Protein AF-A0A2I7SLV9-F1 (afdb_monomer_lite)

Radius of gyration: 18.04 Å; chains: 1; bounding box: 39×50×45 Å

Secondary structure (DSSP, 8-state):
-HHHHHHHHHHHHH-----EEEEEE-TTS-EEEEEE-TT-BHHHHHHHHHHHH---GGGEEEEETTEEPPTTSBTGGGT--TT-EEEEEE-TTS-------TT--EEESSSBSSEEEEE--SS-EEEEEEETT--EEEEEEE-TTPEEE-TTSPSEEEEEEETTS-EEEEEE-

Foldseek 3Di:
DVVVVVVVVVVVVPPDQPFAWEWEQEPVRDIDIFTDGQFAFLLQVLLRVCQPPVDHSVQKWKDAPNDTGDRGGGNVVVPNHHHHYIYIDTDPPDDPPPPPCLPDKDWPDAQDEFKIAIASFPAWWKKFKAAPVRDTDDIDIDGHGDIDTDNVPDFAKIWIATPVGDIDIGTYD

InterPro domains:
  IPR000626 Ubiquitin-like domain [PF00240] (22-89)
  IPR000626 Ubiquitin-like domain [PS50053] (20-88)
  IPR000626 Ubiquitin-like domain [SM00213] (20-91)
  IPR019956 Ubiquitin domain [PR00348] (30-50)
  IPR019956 Ubiquitin domain [PR00348] (51-71)
  IPR019956 Ubiquitin domain [PR00348] (72-93)
  IPR026444 Secretion system, C-terminal sorting domain [PF18962] (106-169)
  IPR026444 Secretion system, C-terminal sorting domain [TIGR04183] (107-172)
  IPR029071 Ubiquitin-like domain superfamily [SSF54236] (9-92)
  IPR050158 Ubiquitin and ubiquitin-like [PTHR10666] (20-92)

Organism: NCBI:txid2069432

pLDDT: mean 86.26, std 15.61, range [43.22, 97.94]

Sequence (173 aa):
MKQIYTLILFTLLSFNVQAMQIFIKTPEGKTIALEVEPNDTIENIKAKIQDKEGIAPNNQVLKFNDVILEDGRTLIDYNIQKESTLQLTYSTLGISEIELSSDKLNLYPNPSRNFIQISGLKKIEKYTIFSLLGTEISKGEISDKKSIDIQNLNNGVYLLKFNNGNNLKFIKE

Structure (mmCIF, N/CA/C/O backbone):
data_AF-A0A2I7SLV9-F1
#
_entry.id   AF-A0A2I7SLV9-F1
#
loop_
_atom_site.group_PDB
_atom_site.id
_atom_site.type_symbol
_atom_site.label_atom_id
_atom_site.label_alt_id
_atom_site.label_comp_id
_atom_site.label_asym_id
_atom_site.label_entity_id
_atom_site.label_seq_id
_atom_site.pdbx_PDB_ins_code
_atom_site.Cartn_x
_atom_site.Cartn_y
_atom_site.Cartn_z
_atom_site.occupancy
_atom_site.B_iso_or_equiv
_atom_site.auth_seq_id
_atom_site.auth_comp_id
_atom_site.auth_asym_id
_atom_site.auth_atom_id
_atom_site.pdbx_PDB_model_num
ATOM 1 N N . MET A 1 1 ? -13.678 29.660 -27.519 1.00 56.81 1 MET A N 1
ATOM 2 C CA . MET A 1 1 ? -12.397 29.368 -26.830 1.00 56.81 1 MET A CA 1
ATOM 3 C C . MET A 1 1 ? -12.558 29.122 -25.329 1.00 56.81 1 MET A C 1
ATOM 5 O O . MET A 1 1 ? -12.155 28.054 -24.903 1.00 56.81 1 MET A O 1
ATOM 9 N N . LYS A 1 2 ? -13.194 29.999 -24.528 1.00 55.00 2 LYS A N 1
ATOM 10 C CA . LYS A 1 2 ? -13.372 29.762 -23.072 1.00 55.00 2 LYS A CA 1
ATOM 11 C C . LYS A 1 2 ? -14.102 28.454 -22.716 1.00 55.00 2 LYS A C 1
ATOM 13 O O . LYS A 1 2 ? -13.627 27.741 -21.850 1.00 55.00 2 LYS A O 1
ATOM 18 N N . GLN A 1 3 ? -15.171 28.086 -23.432 1.00 52.38 3 GLN A N 1
ATOM 19 C CA . GLN A 1 3 ? -15.923 26.850 -23.147 1.00 52.38 3 GLN A CA 1
ATOM 20 C C . GLN A 1 3 ? -15.124 25.556 -23.365 1.00 52.38 3 GLN A C 1
ATOM 22 O O . GLN A 1 3 ? -15.372 24.589 -22.660 1.00 52.38 3 GLN A O 1
ATOM 27 N N . ILE A 1 4 ? -14.147 25.536 -24.281 1.00 57.09 4 ILE A N 1
ATOM 28 C CA . ILE A 1 4 ? -13.296 24.355 -24.508 1.00 57.09 4 ILE A CA 1
ATOM 29 C C . ILE A 1 4 ? -12.313 24.190 -23.346 1.00 57.09 4 ILE A C 1
ATOM 31 O O . ILE A 1 4 ? -12.175 23.089 -22.833 1.00 57.09 4 ILE A O 1
ATOM 35 N N . TYR A 1 5 ? -11.702 25.277 -22.860 1.00 62.00 5 TYR A N 1
ATOM 36 C CA . TYR A 1 5 ? -10.876 25.220 -21.650 1.00 62.00 5 TYR A CA 1
ATOM 37 C C . TYR A 1 5 ? -11.700 24.891 -20.410 1.00 62.00 5 TYR A C 1
ATOM 39 O O . TYR A 1 5 ? -11.230 24.134 -19.577 1.00 62.00 5 TYR A O 1
ATOM 47 N N . THR A 1 6 ? -12.929 25.402 -20.292 1.00 57.50 6 THR A N 1
ATOM 48 C CA . THR A 1 6 ? -13.826 25.039 -19.189 1.00 57.50 6 THR A CA 1
ATOM 49 C C . THR A 1 6 ? -14.233 23.570 -19.261 1.00 57.50 6 THR A C 1
ATOM 51 O O . THR A 1 6 ? -14.222 22.919 -18.230 1.00 57.50 6 THR A O 1
ATOM 54 N N . LEU A 1 7 ? -14.526 23.021 -20.444 1.00 54.91 7 LEU A N 1
ATOM 55 C CA . LEU A 1 7 ? -14.885 21.611 -20.612 1.00 54.91 7 LEU A CA 1
ATOM 56 C C . LEU A 1 7 ? -13.681 20.686 -20.382 1.00 54.91 7 LEU A C 1
ATOM 58 O O . LEU A 1 7 ? -13.828 19.703 -19.670 1.00 54.91 7 LEU A O 1
ATOM 62 N N . ILE A 1 8 ? -12.492 21.042 -20.888 1.00 58.91 8 ILE A N 1
ATOM 63 C CA . ILE A 1 8 ? -11.232 20.324 -20.628 1.00 58.91 8 ILE A CA 1
ATOM 64 C C . ILE A 1 8 ? -10.879 20.387 -19.136 1.00 58.91 8 ILE A C 1
ATOM 66 O O . ILE A 1 8 ? -10.565 19.362 -18.542 1.00 58.91 8 ILE A O 1
ATOM 70 N N . LEU A 1 9 ? -11.001 21.553 -18.495 1.00 52.22 9 LEU A N 1
ATOM 71 C CA . LEU A 1 9 ? -10.785 21.726 -17.056 1.00 52.22 9 LEU A CA 1
ATOM 72 C C . LEU A 1 9 ? -11.813 20.940 -16.230 1.00 52.22 9 LEU A C 1
ATOM 74 O O . LEU A 1 9 ? -11.447 20.340 -15.228 1.00 52.22 9 LEU A O 1
ATOM 78 N N . PHE A 1 10 ? -13.076 20.883 -16.665 1.00 56.31 10 PHE A N 1
ATOM 79 C CA . PHE A 1 10 ? -14.126 20.107 -16.004 1.00 56.31 10 PHE A CA 1
ATOM 80 C C . PHE A 1 10 ? -13.898 18.602 -16.175 1.00 56.31 10 PHE A C 1
ATOM 82 O O . PHE A 1 10 ? -14.052 17.865 -15.210 1.00 56.31 10 PHE A O 1
ATOM 89 N N . THR A 1 11 ? -13.434 18.131 -17.338 1.00 52.91 11 THR A N 1
ATOM 90 C CA . THR A 1 11 ? -13.015 16.729 -17.520 1.00 52.91 11 THR A CA 1
ATOM 91 C C . THR A 1 11 ? -11.742 16.386 -16.738 1.00 52.91 11 THR A C 1
ATOM 93 O O . THR A 1 11 ? -11.664 15.293 -16.188 1.00 52.91 11 THR A O 1
ATOM 96 N N . LEU A 1 12 ? -10.790 17.319 -16.600 1.00 54.97 12 LEU A N 1
ATOM 97 C CA . LEU A 1 12 ? -9.584 17.165 -15.770 1.00 54.97 12 LEU A CA 1
ATOM 98 C C . LEU A 1 12 ? -9.906 17.159 -14.262 1.00 54.97 12 LEU A C 1
ATOM 100 O O . LEU A 1 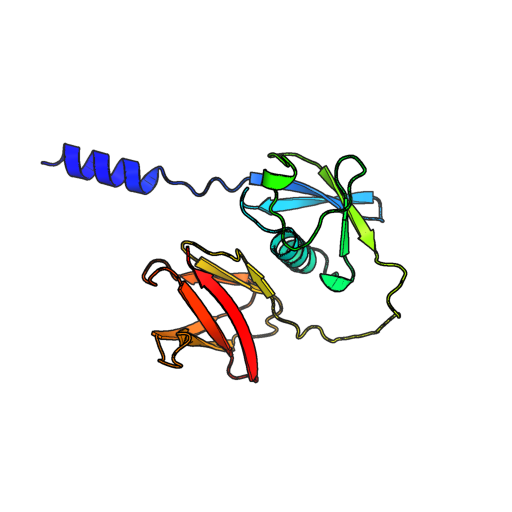12 ? -9.219 16.490 -13.502 1.00 54.97 12 LEU A O 1
ATOM 104 N N . LEU A 1 13 ? -10.969 17.853 -13.835 1.00 51.75 13 LEU A N 1
ATOM 105 C CA . LEU A 1 13 ? -11.505 17.821 -12.464 1.00 51.75 13 LEU A CA 1
ATOM 106 C C . LEU A 1 13 ? -12.439 16.625 -12.195 1.00 51.75 13 LEU A C 1
ATOM 108 O O . LEU A 1 13 ? -12.719 16.328 -11.036 1.00 51.75 13 LEU A O 1
ATOM 112 N N . SER A 1 14 ? -12.943 15.953 -13.238 1.00 46.94 14 SER A N 1
ATOM 113 C CA . SER A 1 14 ? -13.947 14.880 -13.113 1.00 46.94 14 SER A CA 1
ATOM 114 C C . SER A 1 14 ? -13.366 13.468 -13.084 1.00 46.94 14 SER A C 1
ATOM 116 O O . SER A 1 14 ? -14.075 12.549 -12.685 1.00 46.94 14 SER A O 1
ATOM 118 N N . PHE A 1 15 ? -12.088 13.266 -13.418 1.00 47.75 15 PHE A N 1
ATOM 119 C CA . PHE A 1 15 ? -11.399 12.008 -13.108 1.00 47.75 15 PHE A CA 1
ATOM 120 C C . PHE A 1 15 ? -10.955 12.010 -11.641 1.00 47.75 15 PHE A C 1
ATOM 122 O O . PHE A 1 15 ? -9.772 11.977 -11.313 1.00 47.75 15 PHE A O 1
ATOM 129 N N . ASN A 1 16 ? -11.941 12.068 -10.742 1.00 50.34 16 ASN A N 1
ATOM 130 C CA . ASN A 1 16 ? -11.724 11.673 -9.363 1.00 50.34 16 ASN A CA 1
ATOM 131 C C . ASN A 1 16 ? -11.387 10.184 -9.391 1.00 50.34 16 ASN A C 1
ATOM 133 O O . ASN A 1 16 ? -12.197 9.358 -9.807 1.00 50.34 16 ASN A O 1
ATOM 137 N N . VAL A 1 17 ? -10.169 9.849 -8.975 1.00 57.69 17 VAL A N 1
ATOM 138 C CA . VAL A 1 17 ? -9.837 8.507 -8.503 1.00 57.69 17 VAL A CA 1
ATOM 139 C C . VAL A 1 17 ? -10.903 8.181 -7.464 1.00 57.69 17 VAL A C 1
ATOM 141 O O . VAL A 1 17 ? -10.968 8.850 -6.433 1.00 57.69 17 VAL A O 1
ATOM 144 N N . GLN A 1 18 ? -11.832 7.278 -7.782 1.00 66.69 18 GLN A N 1
ATOM 145 C CA . GLN A 1 18 ? -12.984 7.030 -6.923 1.00 66.69 18 GLN A CA 1
ATOM 146 C C . GLN A 1 18 ? -12.505 6.195 -5.732 1.00 66.69 18 GLN A C 1
ATOM 148 O O . GLN A 1 18 ? -12.665 4.976 -5.705 1.00 66.69 18 GLN A O 1
ATOM 153 N N . ALA A 1 19 ? -11.851 6.859 -4.778 1.00 79.06 19 ALA A N 1
ATOM 154 C CA . ALA A 1 19 ? -11.544 6.290 -3.483 1.00 79.06 19 ALA A CA 1
ATOM 155 C C . ALA A 1 19 ? -12.858 5.756 -2.909 1.00 79.06 19 ALA A C 1
ATOM 157 O O . ALA A 1 19 ? -13.863 6.472 -2.828 1.00 79.06 19 ALA A O 1
ATOM 158 N N . MET A 1 20 ? -12.871 4.463 -2.613 1.00 91.94 20 MET A N 1
ATOM 159 C CA . MET A 1 20 ? -13.992 3.805 -1.974 1.00 91.94 20 MET A CA 1
ATOM 160 C C . MET A 1 20 ? -13.568 3.341 -0.594 1.00 91.94 20 MET A C 1
ATOM 162 O O . MET A 1 20 ? -12.406 3.025 -0.347 1.00 91.94 20 MET A O 1
ATOM 166 N N . GLN A 1 21 ? -14.540 3.261 0.301 1.00 95.06 21 GLN A N 1
ATOM 167 C CA . GLN A 1 21 ? -14.305 2.775 1.643 1.00 95.06 21 GLN A CA 1
ATOM 168 C C . GLN A 1 21 ? -14.726 1.313 1.739 1.00 95.06 21 GLN A C 1
ATOM 170 O O . GLN A 1 21 ? -15.831 0.965 1.323 1.00 95.06 21 GLN A O 1
ATOM 175 N N . ILE A 1 22 ? -13.867 0.474 2.308 1.00 97.31 22 ILE A N 1
ATOM 176 C CA . ILE A 1 22 ? -14.200 -0.890 2.733 1.00 97.31 22 ILE A CA 1
ATOM 177 C C . ILE A 1 22 ? -13.992 -1.022 4.241 1.00 97.31 22 ILE A C 1
ATOM 179 O O . ILE A 1 22 ? -13.321 -0.197 4.868 1.00 97.31 22 ILE A O 1
ATOM 183 N N . PHE A 1 23 ? -14.551 -2.075 4.825 1.00 97.94 23 PHE A N 1
ATOM 184 C CA . PHE A 1 23 ? -14.423 -2.371 6.243 1.00 97.94 23 PHE A CA 1
ATOM 185 C C . PHE A 1 23 ? -13.591 -3.628 6.466 1.00 97.94 23 PHE A C 1
ATOM 187 O O . PHE A 1 23 ? -13.743 -4.621 5.759 1.00 97.94 23 PHE A O 1
ATOM 194 N N . ILE A 1 24 ? -12.732 -3.606 7.480 1.00 97.62 24 ILE A N 1
ATOM 195 C CA . ILE A 1 24 ? -11.980 -4.777 7.932 1.00 97.62 24 ILE A CA 1
ATOM 196 C C . ILE A 1 24 ? -12.429 -5.103 9.351 1.00 97.62 24 ILE A C 1
ATOM 198 O O . ILE A 1 24 ? -12.326 -4.264 10.247 1.00 97.62 24 ILE A O 1
ATOM 202 N N . LYS A 1 25 ? -12.921 -6.322 9.560 1.00 97.00 25 LYS A N 1
ATOM 203 C CA . LYS A 1 25 ? -13.238 -6.859 10.880 1.00 97.00 25 LYS A CA 1
ATOM 204 C C . LYS A 1 25 ? -12.020 -7.597 11.428 1.00 97.00 25 LYS A C 1
ATOM 206 O O . LYS A 1 25 ? -11.598 -8.593 10.842 1.00 97.00 25 LYS A O 1
ATOM 211 N N . THR A 1 26 ? -11.465 -7.106 12.530 1.00 92.38 26 THR A N 1
ATOM 212 C CA . THR A 1 26 ? -10.292 -7.693 13.186 1.00 92.38 26 THR A CA 1
ATOM 213 C C . THR A 1 26 ? -10.675 -8.921 14.026 1.00 92.38 26 THR A C 1
ATOM 215 O O . THR A 1 26 ? -11.853 -9.082 14.377 1.00 92.38 26 THR A O 1
ATOM 218 N N . PRO A 1 27 ? -9.705 -9.784 14.387 1.00 88.44 27 PRO A N 1
ATOM 219 C CA . PRO A 1 27 ? -9.935 -10.935 15.267 1.00 88.44 27 PRO A CA 1
ATOM 220 C C . PRO A 1 27 ? -10.550 -10.576 16.627 1.00 88.44 27 PRO A C 1
ATOM 222 O O . PRO A 1 27 ? -11.305 -11.361 17.192 1.00 88.44 27 PRO A O 1
ATOM 225 N N . GLU A 1 28 ? -10.287 -9.369 17.130 1.00 89.94 28 GLU A N 1
ATOM 226 C CA . GLU A 1 28 ? -10.819 -8.842 18.394 1.00 89.94 28 GLU A CA 1
ATOM 227 C C . GLU A 1 28 ? -12.267 -8.335 18.264 1.00 89.94 28 GLU A C 1
ATOM 229 O O . GLU A 1 28 ? -12.864 -7.880 19.238 1.00 89.94 28 GLU A O 1
ATOM 234 N N . GLY A 1 29 ? -12.846 -8.382 17.059 1.00 90.00 29 GLY A N 1
ATOM 235 C CA . GLY A 1 29 ? -14.206 -7.929 16.772 1.00 90.00 29 GLY A CA 1
ATOM 236 C C . GLY A 1 29 ? -14.332 -6.435 16.458 1.00 90.00 29 GLY A C 1
ATOM 237 O O . GLY A 1 29 ? -15.442 -5.969 16.194 1.00 90.00 29 GLY A O 1
ATOM 238 N N . LYS A 1 30 ? -13.224 -5.683 16.431 1.00 94.44 30 LYS A N 1
ATOM 239 C CA . LYS A 1 30 ? -13.195 -4.276 16.006 1.00 94.44 30 LYS A CA 1
ATOM 240 C C . LYS A 1 30 ? -13.402 -4.188 14.493 1.00 94.44 30 LYS A C 1
ATOM 242 O O . LYS A 1 30 ? -12.913 -5.024 13.742 1.00 94.44 30 LYS A O 1
ATOM 247 N N . THR A 1 31 ? -14.118 -3.163 14.033 1.00 95.69 31 THR A N 1
ATOM 248 C CA . THR A 1 31 ? -14.264 -2.867 12.598 1.00 95.69 31 THR A CA 1
ATOM 249 C C . THR A 1 31 ? -13.539 -1.569 12.275 1.00 95.69 31 THR A C 1
ATOM 251 O O . THR A 1 31 ? -13.788 -0.551 12.920 1.00 95.69 31 THR A O 1
ATOM 254 N N . ILE A 1 32 ? -12.641 -1.598 11.292 1.00 95.31 32 ILE A N 1
ATOM 255 C CA . ILE A 1 32 ? -11.912 -0.420 10.810 1.00 95.31 32 ILE A CA 1
ATOM 256 C C . ILE A 1 32 ? -12.333 -0.072 9.389 1.00 95.31 32 ILE A C 1
ATOM 258 O O . ILE A 1 32 ? -12.574 -0.956 8.574 1.00 95.31 32 ILE A O 1
ATOM 262 N N . ALA A 1 33 ? -12.391 1.223 9.095 1.00 95.62 33 ALA A N 1
ATOM 263 C CA . ALA A 1 33 ? -12.624 1.730 7.751 1.00 95.62 33 ALA A CA 1
ATOM 264 C C . ALA A 1 33 ? -11.292 1.961 7.021 1.00 95.62 33 ALA A C 1
ATOM 266 O O . ALA A 1 33 ? -10.360 2.557 7.585 1.00 95.62 33 ALA A O 1
ATOM 267 N N . LEU A 1 34 ? -11.211 1.519 5.768 1.00 94.75 34 LEU A N 1
ATOM 268 C CA . LEU A 1 34 ? -10.037 1.628 4.908 1.00 94.75 34 LEU A CA 1
ATOM 269 C C . LEU A 1 34 ? -10.408 2.323 3.595 1.00 94.75 34 LEU A C 1
ATOM 271 O O . LEU A 1 34 ? -11.337 1.888 2.921 1.00 94.75 34 LEU A O 1
ATOM 275 N N . GLU A 1 35 ? -9.664 3.371 3.237 1.00 92.62 35 GLU A N 1
ATOM 276 C CA . GLU A 1 35 ? -9.781 4.036 1.934 1.00 92.62 35 GLU A CA 1
ATOM 277 C C . GLU A 1 35 ? -8.915 3.304 0.904 1.00 92.62 35 GLU A C 1
ATOM 279 O O . GLU A 1 35 ? -7.695 3.150 1.076 1.00 92.62 35 GLU A O 1
ATOM 284 N N . VAL A 1 36 ? -9.560 2.828 -0.154 1.0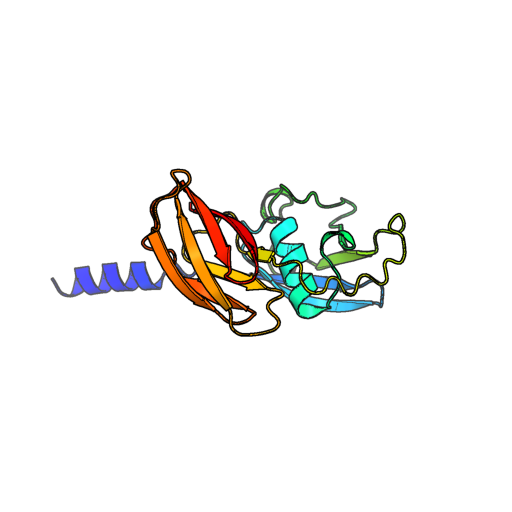0 92.81 36 VAL A N 1
ATOM 285 C CA . VAL A 1 36 ? -8.978 1.917 -1.140 1.00 92.81 36 VAL A CA 1
ATOM 286 C C . VAL A 1 36 ? -9.409 2.296 -2.548 1.00 92.81 36 VAL A C 1
ATOM 288 O O . VAL A 1 36 ? -10.432 2.949 -2.761 1.00 92.81 36 VAL A O 1
ATOM 291 N N . GLU A 1 37 ? -8.636 1.847 -3.523 1.00 91.44 37 GLU A N 1
ATOM 292 C CA . GLU A 1 37 ? -9.008 1.895 -4.930 1.00 91.44 37 GLU A CA 1
ATOM 293 C C . GLU A 1 37 ? -9.490 0.510 -5.388 1.00 91.44 37 GLU A C 1
ATOM 295 O O . GLU A 1 37 ? -8.956 -0.500 -4.935 1.00 91.44 37 GLU A O 1
ATOM 300 N N . PRO A 1 38 ? -10.456 0.405 -6.320 1.00 91.00 38 PRO A N 1
ATOM 301 C CA . PRO A 1 38 ? -10.905 -0.896 -6.835 1.00 91.00 38 PRO A CA 1
ATOM 302 C C . PRO A 1 38 ? -9.787 -1.766 -7.434 1.00 91.00 38 PRO A C 1
ATOM 304 O O . PRO A 1 38 ? -9.891 -2.991 -7.439 1.00 91.00 38 PRO A O 1
ATOM 307 N N . ASN A 1 39 ? -8.720 -1.131 -7.924 1.00 90.88 39 ASN A N 1
ATOM 308 C CA . ASN A 1 39 ? -7.559 -1.802 -8.509 1.00 90.88 39 ASN A CA 1
ATOM 309 C C . ASN A 1 39 ? -6.441 -2.066 -7.489 1.00 90.88 39 ASN A C 1
ATOM 311 O O . ASN A 1 39 ? -5.391 -2.574 -7.876 1.00 90.88 39 ASN A O 1
ATOM 315 N N . ASP A 1 40 ? -6.628 -1.721 -6.210 1.00 92.94 40 ASP A N 1
ATOM 316 C CA . ASP A 1 40 ? -5.651 -2.070 -5.183 1.00 92.94 40 ASP A CA 1
ATOM 317 C C . ASP A 1 40 ? -5.512 -3.592 -5.104 1.00 92.94 40 ASP A C 1
ATOM 319 O O . ASP A 1 40 ? -6.506 -4.321 -5.014 1.00 92.94 40 ASP A O 1
ATOM 323 N N . THR A 1 41 ? -4.265 -4.062 -5.119 1.00 95.38 41 THR A N 1
ATOM 324 C CA . THR A 1 41 ? -3.939 -5.464 -4.868 1.00 95.38 41 THR A CA 1
ATOM 325 C C . THR A 1 41 ? -4.150 -5.803 -3.398 1.00 95.38 41 THR A C 1
ATOM 327 O O . THR A 1 41 ? -4.065 -4.937 -2.526 1.00 95.38 41 THR A O 1
ATOM 330 N N . ILE A 1 42 ? -4.380 -7.075 -3.086 1.00 96.12 42 ILE A N 1
ATOM 331 C CA . ILE A 1 42 ? -4.504 -7.540 -1.701 1.00 96.12 42 ILE A CA 1
ATOM 332 C C . ILE A 1 42 ? -3.226 -7.251 -0.903 1.00 96.12 42 ILE A C 1
ATOM 334 O O . ILE A 1 42 ? -3.318 -6.893 0.272 1.00 96.12 42 ILE A O 1
ATOM 338 N N . GLU A 1 43 ? -2.052 -7.296 -1.539 1.00 94.06 43 GLU A N 1
ATOM 339 C CA . GLU A 1 43 ? -0.797 -6.830 -0.938 1.00 94.06 43 GLU A CA 1
ATOM 340 C C . GLU A 1 43 ? -0.878 -5.350 -0.508 1.00 94.06 43 GLU A C 1
ATOM 342 O O . GLU A 1 43 ? -0.563 -5.022 0.641 1.00 94.06 43 GLU A O 1
ATOM 347 N N . ASN A 1 44 ? -1.390 -4.462 -1.372 1.00 94.38 44 ASN A N 1
ATOM 348 C CA . ASN A 1 44 ? -1.584 -3.043 -1.043 1.00 94.38 44 ASN A CA 1
ATOM 349 C C . ASN A 1 44 ? -2.582 -2.865 0.112 1.00 94.38 44 ASN A C 1
ATOM 351 O O . ASN A 1 44 ? -2.380 -2.019 0.987 1.00 94.38 44 ASN A O 1
ATOM 355 N N . ILE A 1 45 ? -3.651 -3.668 0.151 1.00 95.56 45 ILE A N 1
ATOM 356 C CA . ILE A 1 45 ? -4.633 -3.646 1.245 1.00 95.56 45 ILE A CA 1
ATOM 357 C C . ILE A 1 45 ? -3.976 -4.025 2.570 1.00 95.56 45 ILE A C 1
ATOM 359 O O . ILE A 1 45 ? -4.167 -3.325 3.567 1.00 95.56 45 ILE A O 1
ATOM 363 N N . LYS A 1 46 ? -3.159 -5.082 2.589 1.00 94.12 46 LYS A N 1
ATOM 364 C CA . LYS A 1 46 ? -2.432 -5.497 3.793 1.00 94.12 46 LYS A CA 1
ATOM 365 C C . LYS A 1 46 ? -1.460 -4.421 4.277 1.00 94.12 46 LYS A C 1
ATOM 367 O O . LYS A 1 46 ? -1.389 -4.163 5.481 1.00 94.12 46 LYS A O 1
ATOM 372 N N . ALA A 1 47 ? -0.767 -3.738 3.365 1.00 92.56 47 ALA A N 1
ATOM 373 C CA . ALA A 1 47 ? 0.078 -2.594 3.710 1.00 92.56 47 ALA A CA 1
ATOM 374 C C . ALA A 1 47 ? -0.735 -1.462 4.369 1.00 92.56 47 ALA A C 1
ATOM 376 O O . ALA A 1 47 ? -0.379 -0.980 5.443 1.00 92.56 47 ALA A O 1
ATOM 377 N N . LYS A 1 48 ? -1.895 -1.097 3.809 1.00 93.75 48 LYS A N 1
ATOM 378 C CA . LYS A 1 48 ? -2.782 -0.080 4.407 1.00 93.75 48 LYS A CA 1
ATOM 379 C C . LYS A 1 48 ? -3.342 -0.503 5.777 1.00 93.75 48 LYS A C 1
ATOM 381 O O . LYS A 1 48 ? -3.592 0.351 6.627 1.00 93.75 48 LYS A O 1
ATOM 386 N N . ILE A 1 49 ? -3.556 -1.800 6.015 1.00 93.12 49 ILE A N 1
ATOM 387 C CA . ILE A 1 49 ? -3.970 -2.324 7.329 1.00 93.12 49 ILE A CA 1
ATOM 388 C C . ILE A 1 49 ? -2.825 -2.229 8.337 1.00 93.12 49 ILE A C 1
ATOM 390 O O . ILE A 1 49 ? -3.063 -1.812 9.472 1.00 93.12 49 ILE A O 1
ATOM 394 N N . GLN A 1 50 ? -1.590 -2.546 7.935 1.00 90.12 50 GLN A N 1
ATOM 395 C CA . GLN A 1 50 ? -0.413 -2.361 8.789 1.00 90.12 50 GLN A CA 1
ATOM 396 C C . GLN A 1 50 ? -0.313 -0.909 9.261 1.00 90.12 50 GLN A C 1
ATOM 398 O O . GLN A 1 50 ? -0.075 -0.653 10.437 1.00 90.12 50 GLN A O 1
ATOM 403 N N . ASP A 1 51 ? -0.576 0.047 8.376 1.00 88.25 51 ASP A N 1
ATOM 404 C CA . ASP A 1 51 ? -0.519 1.469 8.703 1.00 88.25 51 ASP A CA 1
ATOM 405 C C . ASP A 1 51 ? -1.524 1.898 9.777 1.00 88.25 51 ASP A C 1
ATOM 407 O O . ASP A 1 51 ? -1.291 2.906 10.456 1.00 88.25 51 ASP A O 1
ATOM 411 N N . LYS A 1 52 ? -2.644 1.178 9.906 1.00 88.88 52 LYS A N 1
ATOM 412 C CA . LYS A 1 52 ? -3.717 1.478 10.863 1.00 88.88 52 LYS A CA 1
ATOM 413 C C . LYS A 1 52 ? -3.616 0.669 12.151 1.00 88.88 52 LYS A C 1
ATOM 415 O O . LYS A 1 52 ? -3.800 1.240 13.220 1.00 88.88 52 LYS A O 1
ATOM 420 N N . GLU A 1 53 ? -3.320 -0.623 12.054 1.00 89.38 53 GLU A N 1
ATOM 421 C CA . GLU A 1 53 ? -3.346 -1.549 13.195 1.00 89.38 53 GLU A CA 1
ATOM 422 C C . GLU A 1 53 ? -1.952 -2.032 13.625 1.00 89.38 53 GLU A C 1
ATOM 424 O O . GLU A 1 53 ? -1.822 -2.680 14.656 1.00 89.38 53 GLU A O 1
ATOM 429 N N . GLY A 1 54 ? -0.897 -1.735 12.862 1.00 85.50 54 GLY A N 1
ATOM 430 C CA . GLY A 1 54 ? 0.483 -2.126 13.177 1.00 85.50 54 GLY A CA 1
ATOM 431 C C . GLY A 1 54 ? 0.818 -3.595 12.898 1.00 85.50 54 GLY A C 1
ATOM 432 O O . GLY A 1 54 ? 1.920 -4.040 13.207 1.00 85.50 54 GLY A O 1
ATOM 433 N N . ILE A 1 55 ? -0.103 -4.360 12.309 1.00 85.62 55 ILE A N 1
ATOM 434 C CA . ILE A 1 55 ? 0.079 -5.790 12.029 1.00 85.62 55 ILE A CA 1
ATOM 435 C C . ILE A 1 55 ? 0.868 -5.948 10.726 1.00 85.62 55 ILE A C 1
ATOM 437 O O . ILE A 1 55 ? 0.430 -5.468 9.683 1.00 85.62 55 ILE A O 1
ATOM 441 N N . ALA A 1 56 ? 2.010 -6.640 10.751 1.00 85.88 56 ALA A N 1
ATOM 442 C CA . ALA A 1 56 ? 2.824 -6.859 9.552 1.00 85.88 56 ALA A CA 1
ATOM 443 C C . ALA A 1 56 ? 2.025 -7.578 8.435 1.00 85.88 56 ALA A C 1
ATOM 445 O O . ALA A 1 56 ? 1.322 -8.539 8.748 1.00 85.88 56 ALA A O 1
ATOM 446 N N . PRO A 1 57 ? 2.149 -7.194 7.146 1.00 88.69 57 PRO A N 1
ATOM 447 C CA . PRO A 1 57 ? 1.384 -7.770 6.034 1.00 88.69 57 PRO A CA 1
ATOM 448 C C . PRO A 1 57 ? 1.476 -9.295 5.947 1.00 88.69 57 PRO A C 1
ATOM 450 O O . PRO A 1 57 ? 0.477 -9.968 5.717 1.00 88.69 57 PRO A O 1
ATOM 453 N N . ASN A 1 58 ? 2.658 -9.849 6.221 1.00 87.00 58 ASN A N 1
ATOM 454 C CA . ASN A 1 58 ? 2.911 -11.292 6.210 1.00 87.00 58 ASN A CA 1
ATOM 455 C C . ASN A 1 58 ? 2.102 -12.045 7.287 1.00 87.00 58 ASN A C 1
ATOM 457 O O . ASN A 1 58 ? 1.809 -13.228 7.135 1.00 87.00 58 ASN A O 1
ATOM 461 N N . ASN A 1 59 ? 1.734 -11.353 8.368 1.00 88.25 59 ASN A N 1
ATOM 462 C CA . ASN A 1 59 ? 0.955 -11.905 9.474 1.00 88.25 59 ASN A CA 1
ATOM 463 C C . ASN A 1 59 ? -0.555 -11.747 9.245 1.00 88.25 59 ASN A C 1
ATOM 465 O O . ASN A 1 59 ? -1.345 -12.238 10.052 1.00 88.25 59 ASN A O 1
ATOM 469 N N . GLN A 1 60 ? -0.960 -11.071 8.165 1.00 92.25 60 GLN A N 1
ATOM 470 C CA . GLN A 1 60 ? -2.354 -10.828 7.825 1.00 92.25 60 GLN A CA 1
ATOM 471 C C . GLN A 1 60 ? -2.868 -11.864 6.824 1.00 92.25 60 GLN A C 1
ATOM 473 O O . GLN A 1 60 ? -2.328 -12.026 5.727 1.00 92.25 60 GLN A O 1
ATOM 478 N N . VAL A 1 61 ? -3.991 -12.493 7.162 1.00 94.38 61 VAL A N 1
ATOM 479 C CA . VAL A 1 61 ? -4.793 -13.297 6.236 1.00 94.38 61 VAL A CA 1
ATOM 480 C C . VAL A 1 61 ? -6.156 -12.633 6.092 1.00 94.38 61 VAL A C 1
ATOM 482 O O . VAL A 1 61 ? -6.902 -12.513 7.067 1.00 94.38 61 VAL A O 1
ATOM 485 N N . LEU A 1 62 ? -6.464 -12.184 4.875 1.00 96.62 62 LEU A N 1
ATOM 486 C CA . LEU A 1 62 ? -7.735 -11.546 4.545 1.00 96.62 62 LEU A CA 1
ATOM 487 C C . LEU A 1 62 ? -8.687 -12.551 3.909 1.00 96.62 62 LEU A C 1
ATOM 489 O O . LEU A 1 62 ? -8.278 -13.386 3.102 1.00 96.62 62 LEU A O 1
ATOM 493 N N . LYS A 1 63 ? -9.964 -12.448 4.272 1.00 96.62 63 LYS A N 1
ATOM 494 C CA . LYS A 1 63 ? -11.023 -13.345 3.822 1.00 96.62 63 LYS A CA 1
ATOM 495 C C . LYS A 1 63 ? -12.285 -12.563 3.454 1.00 96.62 63 LYS A C 1
ATOM 497 O O . LYS A 1 63 ? -12.680 -11.644 4.174 1.00 96.62 63 LYS A O 1
ATOM 502 N N . PHE A 1 64 ? -12.939 -12.949 2.363 1.00 97.38 64 PHE A N 1
ATOM 503 C CA . PHE A 1 64 ? -14.218 -12.393 1.911 1.00 97.38 64 PHE A CA 1
ATOM 504 C C . PHE A 1 64 ? -15.112 -13.519 1.382 1.00 97.38 64 PHE A C 1
ATOM 506 O O . PHE A 1 64 ? -14.646 -14.334 0.594 1.00 97.38 64 PHE A O 1
ATOM 513 N N . ASN A 1 65 ? -16.374 -13.591 1.824 1.00 94.69 65 ASN A N 1
ATOM 514 C CA . ASN A 1 65 ? -17.337 -14.632 1.415 1.00 94.69 65 ASN A CA 1
ATOM 515 C C . ASN A 1 65 ? -16.769 -16.061 1.445 1.00 94.69 65 ASN A C 1
ATOM 517 O O . ASN A 1 65 ? -16.865 -16.814 0.484 1.00 94.69 65 ASN A O 1
ATOM 521 N N . ASP A 1 66 ? -16.124 -16.413 2.550 1.00 91.50 66 ASP A N 1
ATOM 522 C CA . ASP A 1 66 ? -15.471 -17.707 2.732 1.00 91.50 66 ASP A CA 1
ATOM 523 C C . ASP A 1 66 ? -14.210 -18.004 1.899 1.00 91.50 66 ASP A C 1
ATOM 525 O O . ASP A 1 66 ? -13.573 -19.036 2.104 1.00 91.50 66 ASP A O 1
ATOM 529 N N . VAL A 1 67 ? -13.751 -17.048 1.087 1.00 95.06 67 VAL A N 1
ATOM 530 C CA . VAL A 1 67 ? -12.554 -17.156 0.240 1.00 95.06 67 VAL A CA 1
ATOM 531 C C . VAL A 1 67 ? -11.371 -16.399 0.850 1.00 95.06 67 VAL A C 1
ATOM 533 O O . VAL A 1 67 ? -11.508 -15.239 1.239 1.00 95.06 67 VAL A O 1
ATOM 536 N N . ILE A 1 68 ? -10.204 -17.050 0.926 1.00 95.62 68 ILE A N 1
ATOM 537 C CA . ILE A 1 68 ? -8.933 -16.410 1.309 1.00 95.62 68 ILE A CA 1
ATOM 538 C C . ILE A 1 68 ? -8.412 -15.598 0.125 1.00 95.62 68 ILE A C 1
ATOM 540 O O . ILE A 1 68 ? -8.362 -16.095 -0.998 1.00 95.62 68 ILE A O 1
ATOM 544 N N . LEU A 1 69 ? -8.017 -14.356 0.388 1.00 96.88 69 LEU A N 1
ATOM 545 C CA . LEU A 1 69 ? -7.573 -13.425 -0.638 1.00 96.88 69 LEU A CA 1
ATOM 546 C C . LEU A 1 69 ? -6.066 -13.564 -0.900 1.00 96.88 69 LEU A C 1
ATOM 548 O O . LEU A 1 69 ? -5.251 -13.527 0.022 1.00 96.88 69 LEU A O 1
ATOM 552 N N . GLU A 1 70 ? -5.713 -13.705 -2.173 1.00 94.62 70 GLU A N 1
ATOM 553 C CA . GLU A 1 70 ? -4.341 -13.825 -2.680 1.00 94.62 70 GLU A CA 1
ATOM 554 C C . GLU A 1 70 ? -3.703 -12.454 -2.964 1.00 94.62 70 GLU A C 1
ATOM 556 O O . GLU A 1 70 ? -4.316 -11.620 -3.629 1.00 94.62 70 GLU A O 1
ATOM 561 N N . ASP A 1 71 ? -2.446 -12.259 -2.545 1.00 91.00 71 ASP A N 1
ATOM 562 C CA . ASP A 1 71 ? -1.703 -10.984 -2.622 1.00 91.00 71 ASP A CA 1
ATOM 563 C C . ASP A 1 71 ? -1.622 -10.374 -4.032 1.00 91.00 71 ASP A C 1
ATOM 565 O O . ASP A 1 71 ? -1.702 -9.156 -4.178 1.00 91.00 71 ASP A O 1
ATOM 569 N N . GLY A 1 72 ? -1.518 -11.214 -5.068 1.00 90.75 72 GLY A N 1
ATOM 570 C CA . GLY A 1 72 ? -1.384 -10.789 -6.467 1.00 90.75 72 GLY A CA 1
ATOM 571 C C . GLY A 1 72 ? -2.693 -10.432 -7.178 1.00 90.75 72 GLY A C 1
ATOM 572 O O . GLY A 1 72 ? -2.654 -10.093 -8.359 1.00 90.75 72 GLY A O 1
ATOM 573 N N . ARG A 1 73 ? -3.842 -10.532 -6.501 1.00 95.38 73 ARG A N 1
ATOM 574 C CA . ARG A 1 73 ? -5.152 -10.158 -7.055 1.00 95.38 73 ARG A CA 1
ATOM 575 C C . ARG A 1 73 ? -5.612 -8.814 -6.523 1.00 95.38 73 ARG A C 1
ATOM 577 O O . ARG A 1 73 ? -5.139 -8.353 -5.490 1.00 95.38 73 ARG A O 1
ATOM 584 N N . THR A 1 74 ? -6.550 -8.200 -7.221 1.00 95.12 74 THR A N 1
ATOM 585 C CA . THR A 1 74 ? -7.141 -6.904 -6.878 1.00 95.12 74 THR A CA 1
ATOM 586 C C . THR A 1 74 ? -8.478 -7.048 -6.154 1.00 95.12 74 THR A C 1
ATOM 588 O O . THR A 1 74 ? -9.083 -8.122 -6.134 1.00 95.12 74 THR A O 1
ATOM 591 N N . LEU A 1 75 ? -8.983 -5.955 -5.573 1.00 95.50 75 LEU A N 1
ATOM 592 C CA . LEU A 1 75 ? -10.338 -5.925 -5.010 1.00 95.50 75 LEU A CA 1
ATOM 593 C C . LEU A 1 75 ? -11.412 -6.248 -6.063 1.00 95.50 75 LEU A C 1
ATOM 595 O O . LEU A 1 75 ? -12.361 -6.979 -5.764 1.00 95.50 75 LEU A O 1
ATOM 599 N N . ILE A 1 76 ? -11.254 -5.746 -7.293 1.00 94.38 76 ILE A N 1
ATOM 600 C CA . ILE A 1 76 ? -12.199 -6.001 -8.387 1.00 94.38 76 ILE A CA 1
ATOM 601 C C . ILE A 1 76 ? -12.214 -7.474 -8.824 1.00 94.38 76 ILE A C 1
ATOM 603 O O . ILE A 1 76 ? -13.289 -7.986 -9.129 1.00 94.38 76 ILE A O 1
ATOM 607 N N . ASP A 1 77 ? -11.086 -8.191 -8.747 1.00 95.94 77 ASP A N 1
ATOM 608 C CA . ASP A 1 77 ? -11.026 -9.630 -9.064 1.00 95.94 77 ASP A CA 1
ATO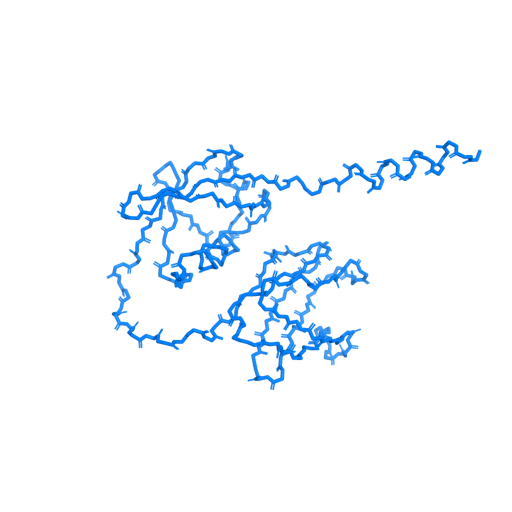M 609 C C . ASP A 1 77 ? -11.905 -10.481 -8.132 1.00 95.94 77 ASP A C 1
ATOM 611 O O . ASP A 1 77 ? -12.413 -11.528 -8.533 1.00 95.94 77 ASP A O 1
ATOM 615 N N . TYR A 1 78 ? -12.110 -10.025 -6.893 1.00 96.75 78 TYR A N 1
ATOM 616 C CA . TYR A 1 78 ? -13.020 -10.642 -5.921 1.00 96.75 78 TYR A CA 1
ATOM 617 C C . TYR A 1 78 ? -14.400 -9.981 -5.878 1.00 96.75 78 TYR A C 1
ATOM 619 O O . TYR A 1 78 ? -15.228 -10.331 -5.033 1.00 96.75 78 TYR A O 1
ATOM 627 N N . ASN A 1 79 ? -14.651 -9.018 -6.768 1.00 95.69 79 ASN A N 1
ATOM 628 C CA . ASN A 1 79 ? -15.872 -8.225 -6.810 1.00 95.69 79 ASN A CA 1
ATOM 629 C C . ASN A 1 79 ? -16.181 -7.552 -5.454 1.00 95.69 79 ASN A C 1
ATOM 631 O O . ASN A 1 79 ? -17.341 -7.439 -5.048 1.00 95.69 79 ASN A O 1
ATOM 635 N N . ILE A 1 80 ? -15.131 -7.125 -4.742 1.00 96.44 80 ILE A N 1
ATOM 636 C CA . ILE A 1 80 ? -15.230 -6.366 -3.494 1.00 96.44 80 ILE A CA 1
ATOM 637 C C . ILE A 1 80 ? -15.596 -4.928 -3.852 1.00 96.44 80 ILE A C 1
ATOM 639 O O . ILE A 1 80 ? -14.883 -4.250 -4.590 1.00 96.44 80 ILE A O 1
ATOM 643 N N . GLN A 1 81 ? -16.720 -4.463 -3.319 1.00 95.00 81 GLN A N 1
ATOM 644 C CA . GLN A 1 81 ? -17.267 -3.136 -3.593 1.00 95.00 81 GLN A CA 1
ATOM 645 C C . GLN A 1 81 ? -17.170 -2.232 -2.366 1.00 95.00 81 GLN A C 1
ATOM 647 O O . GLN A 1 81 ? -16.850 -2.680 -1.260 1.00 95.00 81 GLN A O 1
ATOM 652 N N . LYS A 1 82 ? -17.513 -0.957 -2.555 1.00 94.94 82 LYS A N 1
ATOM 653 C CA . LYS A 1 82 ? -17.715 -0.005 -1.463 1.00 94.94 82 LYS A CA 1
ATOM 654 C C . LYS A 1 82 ? -18.585 -0.629 -0.360 1.00 94.94 82 LYS A C 1
ATOM 656 O O . LYS A 1 82 ? -19.550 -1.324 -0.653 1.00 94.94 82 LYS A O 1
ATOM 661 N N . GLU A 1 83 ? -18.221 -0.371 0.892 1.00 95.94 83 GLU A N 1
ATOM 662 C CA . GLU A 1 83 ? -18.882 -0.852 2.114 1.00 95.94 83 GLU A CA 1
ATOM 663 C C . GLU A 1 83 ? -18.824 -2.377 2.336 1.00 95.94 83 GLU A C 1
ATOM 665 O O . GLU A 1 83 ? -19.378 -2.882 3.313 1.00 95.94 83 GLU A O 1
ATOM 670 N N . SER A 1 84 ? -18.090 -3.126 1.506 1.00 97.50 84 SER A N 1
ATOM 671 C CA . SER A 1 84 ? -17.825 -4.546 1.771 1.00 97.50 84 SER A CA 1
ATOM 672 C C . SER A 1 84 ? -17.027 -4.724 3.061 1.00 97.50 84 SER A C 1
ATOM 674 O O . SER A 1 84 ? -16.161 -3.911 3.384 1.00 97.50 84 SER A O 1
ATOM 676 N N . THR A 1 85 ? -17.289 -5.817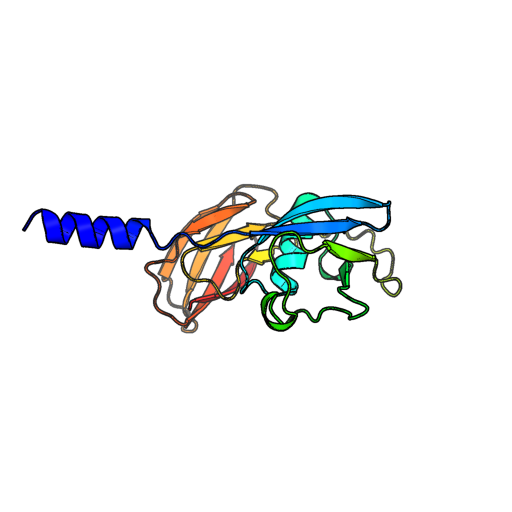 3.782 1.00 97.56 85 THR A N 1
ATOM 677 C CA . THR A 1 85 ? -16.557 -6.170 5.006 1.00 97.56 85 THR A CA 1
ATOM 678 C C . THR A 1 85 ? -15.683 -7.399 4.780 1.00 97.56 85 THR A C 1
ATOM 680 O O . THR A 1 85 ? -16.194 -8.485 4.514 1.00 97.56 85 THR A O 1
ATOM 683 N N . LEU A 1 86 ? -14.371 -7.237 4.926 1.00 97.62 86 LEU A N 1
ATOM 684 C CA . LEU A 1 86 ? -13.393 -8.323 4.918 1.00 97.62 86 LEU A CA 1
ATOM 685 C C . LEU A 1 86 ? -13.118 -8.770 6.354 1.00 97.62 86 LEU A C 1
ATOM 687 O O . LEU A 1 86 ? -13.142 -7.971 7.291 1.00 97.62 86 LEU A O 1
ATOM 691 N N . GLN A 1 87 ? -12.825 -10.051 6.528 1.00 97.19 87 GLN A N 1
ATOM 692 C CA . GLN A 1 87 ? -12.387 -10.614 7.800 1.00 97.19 87 GLN A CA 1
ATOM 693 C C . GLN A 1 87 ? -10.861 -10.706 7.805 1.00 97.19 87 GLN A C 1
ATOM 695 O O . GLN A 1 87 ? -10.273 -11.265 6.879 1.00 97.19 87 GLN A O 1
ATOM 700 N N . LEU A 1 88 ? -10.229 -10.168 8.846 1.00 95.00 88 LEU A N 1
ATOM 701 C CA . LEU A 1 88 ? -8.801 -10.317 9.108 1.00 95.00 88 LEU A CA 1
ATOM 702 C C . LEU A 1 88 ? -8.589 -11.440 10.124 1.00 95.00 88 LEU A C 1
ATOM 704 O O . LEU A 1 88 ? -9.266 -11.494 11.148 1.00 95.00 88 LEU A O 1
ATOM 708 N N . THR A 1 89 ? -7.619 -12.308 9.856 1.00 91.25 89 THR A N 1
ATOM 709 C CA . THR A 1 89 ? -7.132 -13.332 10.788 1.00 91.25 89 THR A CA 1
ATOM 710 C C . THR A 1 89 ? -5.608 -13.301 10.851 1.00 91.25 89 THR A C 1
ATOM 712 O O . THR A 1 89 ? -4.951 -12.870 9.899 1.00 91.25 89 THR A O 1
ATOM 715 N N . TYR A 1 90 ? -5.047 -13.730 11.982 1.00 87.88 90 TYR A N 1
ATOM 716 C CA . TYR A 1 90 ? -3.602 -13.873 12.141 1.00 87.88 90 TYR A CA 1
ATOM 717 C C . TYR A 1 90 ? -3.129 -15.176 11.496 1.00 87.88 90 TYR A C 1
ATOM 719 O O . TYR A 1 90 ? -3.750 -16.222 11.687 1.00 87.88 90 TYR A O 1
ATOM 727 N N . SER A 1 91 ? -2.013 -15.135 10.767 1.00 78.81 91 SER A N 1
ATOM 728 C CA . SER A 1 91 ? -1.343 -16.360 10.322 1.00 78.81 91 SER A CA 1
ATOM 729 C C . SER A 1 91 ? -0.800 -17.117 11.543 1.00 78.81 91 SER A C 1
ATOM 731 O O . SER A 1 91 ? 0.112 -16.644 12.215 1.00 78.81 91 SER A O 1
ATOM 733 N N . THR A 1 92 ? -1.371 -18.281 11.864 1.00 62.59 92 THR A N 1
ATOM 734 C CA . THR A 1 92 ? -1.018 -19.078 13.059 1.00 62.59 92 THR A CA 1
ATOM 735 C C . THR A 1 92 ? 0.236 -19.942 12.887 1.00 62.59 92 THR A C 1
ATOM 737 O O . THR A 1 92 ? 0.664 -20.587 13.840 1.00 62.59 92 THR A O 1
ATOM 740 N N . LEU A 1 93 ? 0.835 -19.962 11.690 1.00 60.12 93 LEU A N 1
ATOM 741 C CA . LEU A 1 93 ? 2.043 -20.738 11.373 1.00 60.12 93 LEU A CA 1
ATOM 742 C C . LEU A 1 93 ? 3.339 -19.905 11.395 1.00 60.12 93 LEU A C 1
ATOM 744 O O . LEU A 1 93 ? 4.398 -20.412 11.036 1.00 60.12 93 LEU A O 1
ATOM 748 N N . GLY A 1 94 ? 3.278 -18.648 11.835 1.00 49.69 94 GLY A N 1
ATOM 749 C CA . GLY A 1 94 ? 4.451 -17.805 12.049 1.00 49.69 94 GLY A CA 1
ATOM 750 C C . GLY A 1 94 ? 4.835 -17.794 13.519 1.00 49.69 94 GLY A C 1
ATOM 751 O O . GLY A 1 94 ? 4.018 -17.453 14.370 1.00 49.69 94 GLY A O 1
ATOM 752 N N . ILE A 1 95 ? 6.081 -18.173 13.800 1.00 48.38 95 ILE A N 1
ATOM 753 C CA . ILE A 1 95 ? 6.799 -17.929 15.054 1.00 48.38 95 ILE A CA 1
ATOM 754 C C . ILE A 1 95 ? 6.387 -16.554 15.594 1.00 48.38 95 ILE A C 1
ATOM 756 O O . ILE A 1 95 ? 6.255 -15.602 14.824 1.00 48.38 95 ILE A O 1
ATOM 760 N N . SER A 1 96 ? 6.206 -16.433 16.912 1.00 46.97 96 SER A N 1
ATOM 761 C CA . SER A 1 96 ? 6.251 -15.138 17.586 1.00 46.97 96 SER A CA 1
ATOM 762 C C . SER A 1 96 ? 7.660 -14.574 17.421 1.00 46.97 96 SER A C 1
ATOM 764 O O . SER A 1 96 ? 8.467 -14.562 18.351 1.00 46.97 96 SER A O 1
ATOM 766 N N . GLU A 1 97 ? 8.004 -14.163 16.210 1.00 46.62 97 GLU A N 1
ATOM 767 C CA . GLU A 1 97 ? 9.030 -13.182 16.029 1.00 46.62 97 GLU A CA 1
ATOM 768 C C . GLU A 1 97 ? 8.457 -11.966 16.732 1.00 46.62 97 GLU A C 1
ATOM 770 O O . GLU A 1 97 ? 7.592 -11.238 16.246 1.00 46.62 97 GLU A O 1
ATOM 775 N N . ILE A 1 98 ? 8.966 -11.759 17.939 1.00 46.62 98 ILE A N 1
ATOM 776 C CA . ILE A 1 98 ? 9.266 -10.430 18.432 1.00 46.62 98 ILE A CA 1
ATOM 777 C C . ILE A 1 98 ? 10.255 -9.834 17.411 1.00 46.62 98 ILE A C 1
ATOM 779 O O . ILE A 1 98 ? 11.428 -9.618 17.688 1.00 46.62 98 ILE A O 1
ATOM 783 N N . GLU A 1 99 ? 9.799 -9.630 16.178 1.00 44.00 99 GLU A N 1
ATOM 784 C CA . GLU A 1 99 ? 10.448 -8.811 15.193 1.00 44.00 99 GLU A CA 1
ATOM 785 C C . GLU A 1 99 ? 9.871 -7.429 15.420 1.00 44.00 99 GLU A C 1
ATOM 787 O O . GLU A 1 99 ? 8.909 -6.968 14.812 1.00 44.00 99 GLU A O 1
ATOM 792 N N . LEU A 1 100 ? 10.586 -6.712 16.271 1.00 43.22 100 LEU A N 1
ATOM 793 C CA . LEU A 1 100 ? 10.782 -5.281 16.128 1.00 43.22 100 LEU A CA 1
ATOM 794 C C . LEU A 1 100 ? 11.424 -4.918 14.763 1.00 43.22 100 LEU A C 1
ATOM 796 O O . LEU A 1 100 ? 12.089 -3.890 14.676 1.00 43.22 100 LEU A O 1
ATOM 800 N N . SER A 1 101 ? 11.184 -5.663 13.673 1.00 47.66 101 SER A N 1
ATOM 801 C CA . SER A 1 101 ? 11.504 -5.278 12.293 1.00 47.66 101 SER A CA 1
ATOM 802 C C . SER A 1 101 ? 10.416 -4.337 11.748 1.00 47.66 101 SER A C 1
ATOM 804 O O . SER A 1 101 ? 9.926 -4.415 10.624 1.00 47.66 101 SER A O 1
ATOM 806 N N . SER A 1 102 ? 10.093 -3.333 12.561 1.00 52.81 102 SER A N 1
ATOM 807 C CA . SER A 1 102 ? 9.347 -2.114 12.216 1.00 52.81 102 SER A CA 1
ATOM 808 C C . SER A 1 102 ? 10.014 -1.265 11.111 1.00 52.81 102 SER A C 1
ATOM 810 O O . SER A 1 102 ? 9.735 -0.077 11.001 1.00 52.81 102 SER A O 1
ATOM 812 N N . ASP A 1 103 ? 10.912 -1.857 10.320 1.00 64.25 103 ASP A N 1
ATOM 813 C CA . ASP A 1 103 ? 11.724 -1.223 9.283 1.00 64.25 103 ASP A CA 1
ATOM 814 C C . ASP A 1 103 ? 11.406 -1.735 7.869 1.00 64.25 103 ASP A C 1
ATOM 816 O O . ASP A 1 103 ? 11.962 -1.212 6.901 1.00 64.25 103 ASP A O 1
ATOM 820 N N . LYS A 1 104 ? 10.513 -2.729 7.709 1.00 78.06 104 LYS A N 1
ATOM 821 C CA . LYS A 1 104 ? 10.048 -3.118 6.371 1.00 78.06 104 LYS A CA 1
ATOM 822 C C . LYS A 1 104 ? 9.137 -2.024 5.819 1.00 78.06 104 LYS A C 1
ATOM 824 O O . LYS A 1 104 ? 8.041 -1.802 6.332 1.00 78.06 104 LYS A O 1
ATOM 829 N N . LEU A 1 105 ? 9.611 -1.356 4.771 1.00 88.56 105 LEU A N 1
ATOM 830 C CA . LEU A 1 105 ? 8.843 -0.343 4.060 1.00 88.56 105 LEU A CA 1
ATOM 831 C C . LEU A 1 105 ? 7.864 -1.000 3.088 1.00 88.56 105 LEU A C 1
ATOM 833 O O . LEU A 1 105 ? 8.200 -1.999 2.451 1.00 88.56 105 LEU A O 1
ATOM 837 N N . ASN A 1 106 ? 6.692 -0.396 2.924 1.00 90.31 106 ASN A N 1
ATOM 838 C CA . ASN A 1 106 ? 5.747 -0.767 1.874 1.00 90.31 106 ASN A CA 1
ATOM 839 C C . ASN A 1 106 ? 5.444 0.430 0.986 1.00 90.31 106 ASN A C 1
ATOM 841 O O . ASN A 1 106 ? 5.640 1.584 1.373 1.00 90.31 106 ASN A O 1
ATOM 845 N N . LEU A 1 107 ? 4.949 0.131 -0.209 1.00 92.25 107 LEU A N 1
ATOM 846 C CA . LEU A 1 107 ? 4.522 1.117 -1.183 1.00 92.25 107 LEU A CA 1
ATOM 847 C C . LEU A 1 107 ? 3.138 0.747 -1.712 1.00 92.25 107 LEU A C 1
ATOM 849 O O . LEU A 1 107 ? 2.881 -0.415 -2.010 1.00 92.25 107 LEU A O 1
ATOM 853 N N . TYR A 1 108 ? 2.263 1.742 -1.826 1.00 92.81 108 TYR A N 1
ATOM 854 C CA . TYR A 1 108 ? 0.932 1.594 -2.408 1.00 92.81 108 TYR A CA 1
ATOM 855 C C . TYR A 1 108 ? 0.442 2.926 -3.014 1.00 92.81 108 TYR A C 1
ATOM 857 O O . TYR A 1 108 ? 0.852 3.988 -2.547 1.00 92.81 108 TYR A O 1
ATOM 865 N N . PRO A 1 109 ? -0.447 2.918 -4.019 1.00 92.12 109 PRO A N 1
ATOM 866 C CA . PRO A 1 109 ? -0.845 1.745 -4.788 1.00 92.12 109 PRO A CA 1
ATOM 867 C C . PRO A 1 109 ? 0.327 1.198 -5.619 1.00 92.12 109 PRO A C 1
ATOM 869 O O . PRO A 1 109 ? 1.273 1.913 -5.949 1.00 92.12 109 PRO A O 1
ATOM 872 N N . ASN A 1 110 ? 0.281 -0.092 -5.921 1.00 92.19 110 ASN A N 1
ATOM 873 C CA . ASN A 1 110 ? 1.176 -0.775 -6.849 1.00 92.19 110 ASN A CA 1
ATOM 874 C C . ASN A 1 110 ? 0.394 -1.866 -7.604 1.00 92.19 110 ASN A C 1
ATOM 876 O O . ASN A 1 110 ? -0.104 -2.783 -6.947 1.00 92.19 110 ASN A O 1
ATOM 880 N N . PRO A 1 111 ? 0.278 -1.804 -8.941 1.00 93.00 111 PRO A N 1
ATOM 881 C CA . PRO A 1 111 ? 0.729 -0.721 -9.820 1.00 93.00 111 PRO A CA 1
ATOM 882 C C . PRO A 1 111 ? 0.146 0.654 -9.453 1.00 93.00 111 PRO A C 1
ATOM 884 O O . PRO A 1 111 ? -0.922 0.755 -8.857 1.00 93.00 111 PRO A O 1
ATOM 887 N N . SER A 1 112 ? 0.871 1.720 -9.780 1.00 92.31 112 SER A N 1
ATOM 888 C CA . SER A 1 112 ? 0.511 3.111 -9.502 1.00 92.31 112 SER A CA 1
ATOM 889 C C . SER A 1 112 ? 0.279 3.897 -10.788 1.00 92.31 112 SER A C 1
ATOM 891 O O . SER A 1 112 ? 0.915 3.639 -11.806 1.00 92.31 112 SER A O 1
ATOM 893 N N . ARG A 1 113 ? -0.593 4.909 -10.730 1.00 91.12 113 ARG A N 1
ATOM 894 C CA . ARG A 1 113 ? -0.865 5.822 -11.851 1.00 91.12 113 ARG A CA 1
ATOM 895 C C . ARG A 1 113 ? -0.290 7.210 -11.643 1.00 91.12 113 ARG A C 1
ATOM 897 O O . ARG A 1 113 ? 0.443 7.696 -12.486 1.00 91.12 113 ARG A O 1
ATOM 904 N N . ASN A 1 114 ? -0.626 7.857 -10.534 1.00 90.44 114 ASN A N 1
ATOM 905 C CA . ASN A 1 114 ? -0.295 9.272 -10.335 1.00 90.44 114 ASN A CA 1
ATOM 906 C C . ASN A 1 114 ? 0.616 9.491 -9.134 1.00 90.44 114 ASN A C 1
ATOM 908 O O . ASN A 1 114 ? 1.397 10.433 -9.125 1.00 90.44 114 ASN A O 1
ATOM 912 N N . PHE A 1 115 ? 0.525 8.639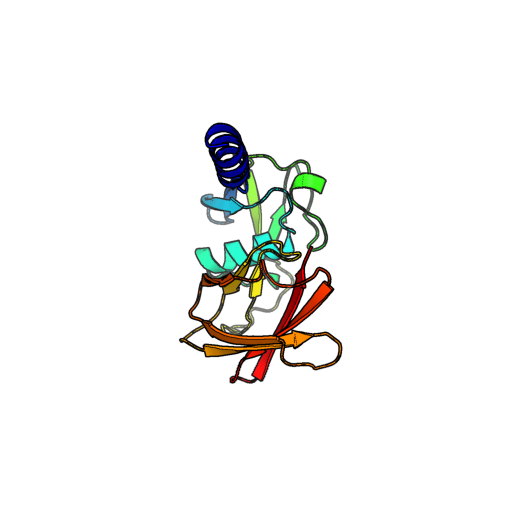 -8.117 1.00 93.56 115 PHE A N 1
ATOM 913 C CA . PHE A 1 115 ? 1.280 8.807 -6.886 1.00 93.56 115 PHE A CA 1
ATOM 914 C C . PHE A 1 115 ? 1.581 7.466 -6.228 1.00 93.56 115 PHE A C 1
ATOM 916 O O . PHE A 1 115 ? 0.831 6.503 -6.368 1.00 93.56 115 PHE A O 1
ATOM 923 N N . ILE A 1 116 ? 2.648 7.426 -5.444 1.00 94.31 116 ILE A N 1
ATOM 924 C CA . ILE A 1 116 ? 2.962 6.315 -4.542 1.00 94.31 116 ILE A CA 1
ATOM 925 C C . ILE A 1 116 ? 3.070 6.855 -3.122 1.00 94.31 116 ILE A C 1
ATOM 927 O O . ILE A 1 116 ? 3.654 7.911 -2.897 1.00 94.31 116 ILE A O 1
ATOM 931 N N . GLN A 1 117 ? 2.501 6.148 -2.160 1.00 93.19 117 GLN A N 1
ATOM 932 C CA . GLN A 1 117 ? 2.670 6.391 -0.735 1.00 93.19 117 GLN A CA 1
ATOM 933 C C . GLN A 1 117 ? 3.619 5.355 -0.165 1.00 93.19 117 GLN A C 1
ATOM 935 O O . GLN A 1 117 ? 3.588 4.194 -0.567 1.00 93.19 117 GLN A O 1
ATOM 940 N N . ILE A 1 118 ? 4.457 5.795 0.769 1.00 93.12 118 ILE A N 1
ATOM 941 C CA . ILE A 1 118 ? 5.411 4.938 1.468 1.00 93.12 118 ILE A CA 1
ATOM 942 C C . ILE A 1 118 ? 4.990 4.832 2.921 1.00 93.12 118 ILE A C 1
ATOM 944 O O . ILE A 1 118 ? 4.721 5.857 3.554 1.00 93.12 118 ILE A O 1
ATOM 948 N N . SER A 1 119 ? 4.985 3.616 3.452 1.00 89.25 119 SER A N 1
ATOM 949 C CA . SER A 1 119 ? 4.735 3.382 4.867 1.00 89.25 119 SER A CA 1
ATOM 950 C C . SER A 1 119 ? 5.840 2.593 5.553 1.00 89.25 119 SER A C 1
ATOM 952 O O . SER A 1 119 ? 6.632 1.912 4.899 1.00 89.25 119 SER A O 1
ATOM 954 N N . GLY A 1 120 ? 5.914 2.733 6.877 1.00 87.38 120 GLY A N 1
ATOM 955 C CA . GLY A 1 120 ? 6.963 2.150 7.716 1.00 87.38 120 GLY A CA 1
ATOM 956 C C . GLY A 1 120 ? 8.162 3.080 7.930 1.00 87.38 120 GLY A C 1
ATOM 957 O O . GLY A 1 120 ? 9.187 2.657 8.461 1.00 87.38 120 GLY A O 1
ATOM 958 N N . LEU A 1 121 ? 8.069 4.354 7.533 1.00 89.50 121 LEU A N 1
ATOM 959 C CA . LEU A 1 121 ? 9.156 5.313 7.723 1.00 89.50 121 LEU A CA 1
ATOM 960 C C . LEU A 1 121 ? 9.154 5.849 9.161 1.00 89.50 121 LEU A C 1
ATOM 962 O O . LEU A 1 121 ? 8.223 6.517 9.596 1.00 89.50 121 LEU A O 1
ATOM 966 N N . LYS A 1 122 ? 10.246 5.636 9.901 1.00 88.25 122 LYS A N 1
ATOM 967 C CA . LYS A 1 122 ? 10.398 6.158 11.277 1.00 88.25 122 LYS A CA 1
ATOM 968 C C . LYS A 1 122 ? 10.734 7.651 11.339 1.00 88.25 122 LYS A C 1
ATOM 970 O O . LYS A 1 122 ? 10.561 8.289 12.375 1.00 88.25 122 LYS A O 1
ATOM 975 N N . LYS A 1 123 ? 11.268 8.205 10.251 1.00 91.62 123 LYS A N 1
ATOM 976 C CA . LYS A 1 123 ? 11.700 9.602 10.121 1.00 91.62 123 LYS A CA 1
ATOM 977 C C . LYS A 1 123 ? 11.627 10.039 8.660 1.00 91.62 123 LYS A C 1
ATOM 979 O O . LYS A 1 123 ? 11.363 9.225 7.780 1.00 91.62 123 LYS A O 1
ATOM 984 N N . ILE A 1 124 ? 11.865 11.325 8.412 1.00 94.56 124 ILE A N 1
ATOM 985 C CA . ILE A 1 124 ? 12.024 11.839 7.048 1.00 94.56 124 ILE A CA 1
ATOM 986 C C . ILE A 1 124 ? 13.256 11.179 6.423 1.00 94.56 124 ILE A C 1
ATOM 988 O O . ILE A 1 124 ? 14.341 11.218 7.004 1.00 94.56 124 ILE A O 1
ATOM 992 N N . GLU A 1 125 ? 13.080 10.592 5.244 1.00 94.56 125 GLU A N 1
ATOM 993 C CA . GLU A 1 125 ? 14.136 9.914 4.498 1.00 94.56 125 GLU A CA 1
ATOM 994 C C . GLU A 1 125 ? 14.292 10.515 3.104 1.00 94.56 125 GLU A C 1
ATOM 996 O O . GLU A 1 125 ? 13.322 10.904 2.448 1.00 94.56 125 GLU A O 1
ATOM 1001 N N . LYS A 1 126 ? 15.542 10.563 2.642 1.00 97.06 126 LYS A N 1
ATOM 1002 C CA . LYS A 1 126 ? 15.872 10.922 1.263 1.00 97.06 126 LYS A CA 1
ATOM 1003 C C . LYS A 1 126 ? 15.676 9.712 0.368 1.00 97.06 126 LYS A C 1
ATOM 1005 O O . LYS A 1 126 ? 16.122 8.615 0.711 1.00 97.06 126 LYS A O 1
ATOM 1010 N N . TYR A 1 127 ? 15.054 9.934 -0.781 1.00 96.81 127 TYR A N 1
ATOM 1011 C CA . TYR A 1 127 ? 14.841 8.908 -1.788 1.00 96.81 127 TYR A CA 1
ATOM 1012 C C . TYR A 1 127 ? 15.369 9.340 -3.153 1.00 96.81 127 TYR A C 1
ATOM 1014 O O . TYR A 1 127 ? 15.517 10.526 -3.456 1.00 96.81 127 TYR A O 1
ATOM 1022 N N . THR A 1 128 ? 15.628 8.357 -4.005 1.00 97.88 128 THR A N 1
ATOM 1023 C CA . THR A 1 128 ? 15.934 8.538 -5.424 1.00 97.88 128 THR A CA 1
ATOM 1024 C C . THR A 1 128 ? 15.188 7.481 -6.232 1.00 97.88 128 THR A C 1
ATOM 1026 O O . THR A 1 128 ? 15.198 6.300 -5.881 1.00 97.88 128 THR A O 1
ATOM 1029 N N . ILE A 1 129 ? 14.517 7.910 -7.298 1.00 97.81 129 ILE A N 1
ATOM 1030 C CA . ILE A 1 129 ? 13.821 7.053 -8.258 1.00 97.81 129 ILE A CA 1
ATOM 1031 C C . ILE A 1 129 ? 14.760 6.783 -9.428 1.00 97.81 129 ILE A C 1
ATOM 1033 O O . ILE A 1 129 ? 15.265 7.713 -10.059 1.00 97.81 129 ILE A O 1
ATOM 1037 N N . PHE A 1 130 ? 14.937 5.508 -9.744 1.00 97.75 130 PHE A N 1
ATOM 1038 C CA . PHE A 1 130 ? 15.719 5.024 -10.869 1.00 97.75 130 PHE A CA 1
ATOM 1039 C C . PHE A 1 130 ? 14.829 4.301 -11.877 1.00 97.75 130 PHE A C 1
ATOM 1041 O O . PHE A 1 130 ? 13.890 3.593 -11.500 1.00 97.75 130 PHE A O 1
ATOM 1048 N N . SER A 1 131 ? 15.161 4.426 -13.160 1.00 96.12 131 SER A N 1
ATOM 1049 C CA . SER A 1 131 ? 14.666 3.502 -14.182 1.00 96.12 131 SER A CA 1
ATOM 1050 C C . SER A 1 131 ? 15.305 2.117 -14.013 1.00 96.12 131 SER A C 1
ATOM 1052 O O . SER A 1 131 ? 16.333 1.969 -13.347 1.00 96.12 131 SER A O 1
ATOM 1054 N N . LEU A 1 132 ? 14.753 1.093 -14.672 1.00 90.44 132 LEU A N 1
ATOM 1055 C CA . LEU A 1 132 ? 15.379 -0.238 -14.725 1.00 90.44 132 LEU A CA 1
ATOM 1056 C C . LEU A 1 132 ? 16.795 -0.237 -15.321 1.00 90.44 132 LEU A C 1
ATOM 1058 O O . LEU A 1 132 ? 17.574 -1.142 -15.038 1.00 90.44 132 LEU A O 1
ATOM 1062 N N . LEU A 1 133 ? 17.135 0.774 -16.124 1.00 92.69 133 LEU A N 1
ATOM 1063 C CA . LEU A 1 133 ? 18.471 0.944 -16.699 1.00 92.69 133 LEU A CA 1
ATOM 1064 C C . LEU A 1 133 ? 19.457 1.607 -15.720 1.00 92.69 133 LEU A C 1
ATOM 1066 O O . LEU A 1 133 ? 20.608 1.842 -16.071 1.00 92.69 133 LEU A O 1
ATOM 1070 N N . GLY A 1 134 ? 19.017 1.934 -14.500 1.00 91.56 134 GLY A N 1
ATOM 1071 C CA . GLY A 1 134 ? 19.845 2.568 -13.474 1.00 91.56 134 GLY A CA 1
ATOM 1072 C C . GLY A 1 134 ? 19.999 4.081 -13.634 1.00 91.56 134 GLY A C 1
ATOM 1073 O O . GLY A 1 134 ? 20.777 4.688 -12.904 1.00 91.56 134 GLY A O 1
ATOM 1074 N N . THR A 1 135 ? 19.264 4.711 -14.554 1.00 95.75 135 THR A N 1
ATOM 1075 C CA . THR A 1 135 ? 19.259 6.173 -14.710 1.00 95.75 135 THR A CA 1
ATOM 1076 C C . THR A 1 135 ? 18.467 6.820 -13.577 1.00 95.75 135 THR A C 1
ATOM 1078 O O . THR A 1 135 ? 17.327 6.426 -13.337 1.00 95.75 135 THR A O 1
ATOM 1081 N N . GLU A 1 136 ? 19.045 7.821 -12.907 1.00 97.19 136 GLU A N 1
ATOM 1082 C CA . GLU A 1 136 ? 18.330 8.671 -11.943 1.00 97.19 136 GLU A CA 1
ATOM 1083 C C . GLU A 1 136 ? 17.263 9.499 -12.671 1.00 97.19 136 GLU A C 1
ATOM 1085 O O . GLU A 1 136 ? 17.562 10.201 -13.635 1.00 97.19 136 GLU A O 1
ATOM 1090 N N . ILE A 1 137 ? 16.018 9.404 -12.207 1.00 96.7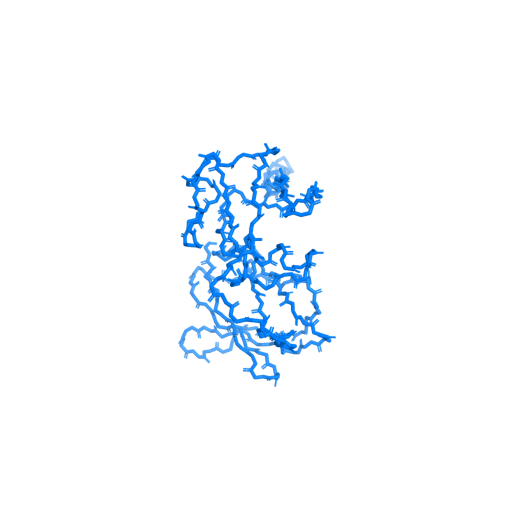5 137 ILE A N 1
ATOM 1091 C CA . ILE A 1 137 ? 14.862 10.093 -12.794 1.00 96.75 137 ILE A CA 1
ATOM 1092 C C . ILE A 1 137 ? 14.397 11.245 -11.904 1.00 96.75 137 ILE A C 1
ATOM 1094 O O . ILE A 1 137 ? 14.032 12.308 -12.398 1.00 96.75 137 ILE A O 1
ATOM 1098 N N . SER A 1 138 ? 14.384 11.034 -10.588 1.00 96.44 138 SER A N 1
ATOM 1099 C CA . SER A 1 138 ? 13.928 12.023 -9.612 1.00 96.44 138 SER A CA 1
ATOM 1100 C C . SER A 1 138 ? 14.500 11.718 -8.230 1.00 96.44 138 SER A C 1
ATOM 1102 O O . SER A 1 138 ? 14.888 10.585 -7.948 1.00 96.44 138 SER A O 1
ATOM 1104 N N . LYS A 1 139 ? 14.525 12.717 -7.349 1.00 97.06 139 LYS A N 1
ATOM 1105 C CA . LYS A 1 139 ? 14.914 12.579 -5.945 1.00 97.06 139 LYS A CA 1
ATOM 1106 C C . LYS A 1 139 ? 14.158 13.565 -5.074 1.00 97.06 139 LYS A C 1
ATOM 1108 O O . LYS A 1 139 ? 13.715 14.611 -5.544 1.00 97.06 139 LYS A O 1
ATOM 1113 N N . GLY A 1 140 ? 14.073 13.256 -3.790 1.00 96.38 140 GLY A N 1
ATOM 1114 C CA . GLY A 1 140 ? 13.422 14.126 -2.826 1.00 96.38 140 GLY A CA 1
ATOM 1115 C C . GLY A 1 140 ? 13.542 13.607 -1.406 1.00 96.38 140 GLY A C 1
ATOM 1116 O O . GLY A 1 140 ? 14.358 12.737 -1.104 1.00 96.38 140 GLY A O 1
ATOM 1117 N N . GLU A 1 141 ? 12.702 14.159 -0.543 1.00 96.62 141 GLU A N 1
ATOM 1118 C CA . GLU A 1 141 ? 12.533 13.736 0.841 1.00 96.62 141 GLU A CA 1
ATOM 1119 C C . GLU A 1 141 ? 11.074 13.357 1.064 1.00 96.62 141 GLU A C 1
ATOM 1121 O O . GLU A 1 141 ? 10.167 13.979 0.507 1.00 96.62 141 GLU A O 1
ATOM 1126 N N . ILE A 1 142 ? 10.843 12.322 1.860 1.00 95.06 142 ILE A N 1
ATOM 1127 C CA . ILE A 1 142 ? 9.504 11.823 2.147 1.00 95.06 142 ILE A CA 1
ATOM 1128 C C . ILE A 1 142 ? 9.408 11.438 3.622 1.00 95.06 142 ILE A C 1
ATOM 1130 O O . ILE A 1 142 ? 10.365 10.945 4.218 1.00 95.06 142 ILE A O 1
ATOM 1134 N N . SER A 1 143 ? 8.254 11.709 4.225 1.00 93.75 143 SER A N 1
ATOM 1135 C CA . SER A 1 143 ? 7.896 11.211 5.555 1.00 93.75 143 SER A CA 1
ATOM 1136 C C . SER A 1 143 ? 6.864 10.098 5.425 1.00 93.75 143 SER A C 1
ATOM 1138 O O . SER A 1 143 ? 6.220 9.978 4.384 1.00 93.75 143 SER A O 1
ATOM 1140 N N . ASP A 1 144 ? 6.651 9.347 6.502 1.00 90.19 144 ASP A N 1
ATOM 1141 C CA . ASP A 1 144 ? 5.643 8.286 6.555 1.00 90.19 144 ASP A CA 1
ATOM 1142 C C . ASP A 1 144 ? 4.279 8.748 6.026 1.00 90.19 144 ASP A C 1
ATOM 1144 O O . ASP A 1 144 ? 3.821 9.855 6.341 1.00 90.19 144 ASP A O 1
ATOM 1148 N N . LYS A 1 145 ? 3.661 7.904 5.193 1.00 85.81 145 LYS A N 1
ATOM 1149 C CA . LYS A 1 145 ? 2.316 8.059 4.611 1.00 85.81 145 LYS A CA 1
ATOM 1150 C C . LYS A 1 145 ? 2.125 9.272 3.697 1.00 85.81 145 LYS A C 1
ATOM 1152 O O . LYS A 1 145 ? 1.012 9.510 3.219 1.00 85.81 145 LYS A O 1
ATOM 1157 N N . LYS A 1 146 ? 3.182 10.036 3.402 1.00 92.25 146 LYS A N 1
ATOM 1158 C CA . LYS A 1 146 ? 3.128 11.069 2.362 1.00 92.25 146 LYS A CA 1
ATOM 1159 C C . LYS A 1 146 ? 3.248 10.450 0.977 1.00 92.25 146 LYS A C 1
ATOM 1161 O O . LYS A 1 146 ? 3.885 9.415 0.787 1.00 92.25 146 LYS A O 1
ATOM 1166 N N . SER A 1 147 ? 2.639 11.131 0.016 1.00 93.25 147 SER A N 1
ATOM 1167 C CA . SER A 1 147 ? 2.660 10.737 -1.386 1.00 93.25 147 SER A CA 1
ATOM 1168 C C . SER A 1 147 ? 3.850 11.351 -2.117 1.00 93.25 147 SER A C 1
ATOM 1170 O O . SER A 1 147 ? 4.193 12.516 -1.910 1.00 93.25 147 SER A O 1
ATOM 1172 N N . ILE A 1 148 ? 4.436 10.572 -3.016 1.00 95.62 148 ILE A N 1
ATOM 1173 C CA . ILE A 1 148 ? 5.351 11.017 -4.061 1.00 95.62 148 ILE A CA 1
ATOM 1174 C C . ILE A 1 148 ? 4.541 11.088 -5.352 1.00 95.62 148 ILE A C 1
ATOM 1176 O O . ILE A 1 148 ? 3.960 10.084 -5.765 1.00 95.62 148 ILE A O 1
ATOM 1180 N N . ASP A 1 149 ? 4.502 12.263 -5.974 1.00 95.00 149 ASP A N 1
ATOM 1181 C CA . ASP A 1 149 ? 3.888 12.450 -7.287 1.00 95.00 149 ASP A CA 1
ATOM 1182 C C . ASP A 1 149 ? 4.770 11.824 -8.376 1.00 95.00 149 ASP A C 1
ATOM 1184 O O . ASP A 1 149 ? 5.967 12.106 -8.476 1.00 95.00 149 ASP A O 1
ATOM 1188 N N . ILE A 1 150 ? 4.165 10.955 -9.179 1.00 95.38 150 ILE A N 1
ATOM 1189 C CA . ILE A 1 150 ? 4.792 10.244 -10.292 1.00 95.38 150 ILE A CA 1
ATOM 1190 C C . ILE A 1 150 ? 4.011 10.402 -11.602 1.00 95.38 150 ILE A C 1
ATOM 1192 O O . ILE A 1 150 ? 4.272 9.672 -12.557 1.00 95.38 150 ILE A O 1
ATOM 1196 N N . GLN A 1 151 ? 3.077 11.353 -11.689 1.00 93.25 151 GLN A N 1
ATOM 1197 C CA . GLN A 1 151 ? 2.243 11.559 -12.880 1.00 93.25 151 GLN A CA 1
ATOM 1198 C C . GLN A 1 151 ? 3.061 11.830 -14.155 1.00 93.25 151 GLN A C 1
ATOM 1200 O O . GLN A 1 151 ? 2.651 11.466 -15.252 1.00 93.25 151 GLN A O 1
ATOM 1205 N N . ASN A 1 152 ? 4.243 12.435 -14.000 1.00 92.94 152 ASN A N 1
ATOM 1206 C CA . ASN A 1 152 ? 5.146 12.774 -15.102 1.00 92.94 152 ASN A CA 1
ATOM 1207 C C . ASN A 1 152 ? 6.071 11.614 -15.510 1.00 92.94 152 ASN A C 1
ATOM 1209 O O . ASN A 1 152 ? 6.887 11.775 -16.418 1.00 92.94 152 ASN A O 1
ATOM 1213 N N . LEU A 1 153 ? 5.998 10.466 -14.827 1.00 94.31 153 LEU A N 1
ATOM 1214 C CA . LEU A 1 153 ? 6.738 9.273 -15.220 1.00 94.31 153 LEU A CA 1
ATOM 1215 C C . LEU A 1 153 ? 6.014 8.563 -16.364 1.00 94.31 153 LEU A C 1
ATOM 1217 O O . LEU A 1 153 ? 4.794 8.406 -16.351 1.00 94.31 153 LEU A O 1
ATOM 1221 N N . ASN A 1 154 ? 6.788 8.084 -17.334 1.00 95.12 154 ASN A N 1
ATOM 1222 C CA . ASN A 1 154 ? 6.268 7.185 -18.356 1.00 95.12 154 ASN A CA 1
ATOM 1223 C C . ASN A 1 154 ? 5.850 5.847 -17.731 1.00 95.12 154 ASN A C 1
ATOM 1225 O O . ASN A 1 154 ? 6.332 5.459 -16.668 1.00 95.12 154 ASN A O 1
ATOM 1229 N N . ASN A 1 155 ? 4.991 5.106 -18.423 1.00 95.88 155 ASN A N 1
ATOM 1230 C CA . ASN A 1 155 ? 4.619 3.768 -17.982 1.00 95.88 155 ASN A CA 1
ATOM 1231 C C . ASN A 1 155 ? 5.834 2.838 -17.993 1.00 95.88 155 ASN A C 1
ATOM 1233 O O . ASN A 1 155 ? 6.642 2.857 -18.926 1.00 95.88 155 ASN A O 1
ATOM 1237 N N . GLY A 1 156 ? 5.974 2.027 -16.949 1.00 95.50 156 GLY A N 1
ATOM 1238 C CA . GLY A 1 156 ? 7.134 1.164 -16.786 1.00 95.50 156 GLY A CA 1
ATOM 1239 C C . GLY A 1 156 ? 7.415 0.786 -15.342 1.00 95.50 156 GLY A C 1
ATOM 1240 O O . GLY A 1 156 ? 6.610 0.991 -14.442 1.00 95.50 156 GLY A O 1
ATOM 1241 N N . VAL A 1 157 ? 8.586 0.201 -15.125 1.00 96.62 157 VAL A N 1
ATOM 1242 C CA . VAL A 1 157 ? 9.019 -0.269 -13.810 1.00 96.62 157 VAL A CA 1
ATOM 1243 C C . VAL A 1 157 ? 10.115 0.643 -13.282 1.00 96.62 157 VAL A C 1
ATOM 1245 O O . VAL A 1 157 ? 11.053 0.991 -14.004 1.00 96.62 157 VAL A O 1
ATOM 1248 N N . TYR A 1 158 ? 10.018 0.973 -12.001 1.00 97.88 158 TYR A N 1
ATOM 1249 C CA . TYR A 1 158 ? 10.926 1.887 -11.331 1.00 97.88 158 TYR A CA 1
ATOM 1250 C C . TYR A 1 158 ? 11.427 1.301 -10.014 1.00 97.88 158 TYR A C 1
ATOM 1252 O O . TYR A 1 158 ? 10.759 0.490 -9.366 1.00 97.88 158 TYR A O 1
ATOM 1260 N N . LEU A 1 159 ? 12.625 1.730 -9.625 1.00 97.25 159 LEU A N 1
ATOM 1261 C CA . LEU A 1 159 ? 13.229 1.423 -8.335 1.00 97.25 159 LEU A CA 1
ATOM 1262 C C . LEU A 1 159 ? 13.303 2.697 -7.504 1.00 97.25 159 LEU A C 1
ATOM 1264 O O . LEU A 1 159 ? 13.951 3.663 -7.895 1.00 97.25 159 LEU A O 1
ATOM 1268 N N . LEU A 1 160 ? 12.677 2.679 -6.338 1.00 96.81 160 LEU A N 1
ATOM 1269 C CA . LEU A 1 160 ? 12.792 3.709 -5.320 1.00 96.81 160 LEU A CA 1
ATOM 1270 C C . LEU A 1 160 ? 13.851 3.264 -4.311 1.00 96.81 160 LEU A C 1
ATOM 1272 O O . LEU A 1 160 ? 13.670 2.253 -3.638 1.00 96.81 160 LEU A O 1
ATOM 1276 N N . LYS A 1 161 ? 14.962 3.990 -4.206 1.00 95.94 161 LYS A N 1
ATOM 1277 C CA . LYS A 1 161 ? 16.019 3.718 -3.223 1.00 95.94 161 LYS A CA 1
ATOM 1278 C C . LYS A 1 161 ? 16.044 4.803 -2.161 1.00 95.94 161 LYS A C 1
ATOM 1280 O O . LYS A 1 161 ? 15.989 5.983 -2.496 1.00 95.94 161 LYS A O 1
ATOM 1285 N N . PHE A 1 162 ? 16.183 4.396 -0.909 1.00 94.44 162 PHE A N 1
ATOM 1286 C CA . PHE A 1 162 ? 16.330 5.279 0.240 1.00 94.44 162 PHE A CA 1
ATOM 1287 C C . PHE A 1 162 ? 17.784 5.318 0.711 1.00 94.44 162 PHE A C 1
ATOM 1289 O O . PHE A 1 162 ? 18.528 4.345 0.572 1.00 94.44 162 PHE A O 1
ATOM 1296 N N . ASN A 1 163 ? 18.188 6.429 1.326 1.00 90.19 163 ASN A N 1
ATOM 1297 C CA . ASN A 1 163 ? 19.548 6.589 1.854 1.00 90.19 163 ASN A CA 1
ATOM 1298 C C . ASN A 1 163 ? 19.884 5.620 2.998 1.00 90.19 163 ASN A C 1
ATOM 1300 O O . ASN A 1 163 ? 21.056 5.339 3.232 1.00 90.19 163 ASN A O 1
ATOM 1304 N N . ASN A 1 164 ? 18.875 5.095 3.694 1.00 83.38 164 ASN A N 1
ATOM 1305 C CA . ASN A 1 164 ? 19.037 4.068 4.725 1.00 83.38 164 ASN A CA 1
ATOM 1306 C C . ASN A 1 164 ? 19.304 2.656 4.156 1.00 83.38 164 ASN A C 1
ATOM 1308 O O . ASN A 1 164 ? 19.426 1.710 4.927 1.00 83.38 164 ASN A O 1
ATOM 1312 N N . GLY A 1 165 ? 19.398 2.508 2.830 1.00 84.88 165 GLY A N 1
ATOM 1313 C CA . GLY A 1 165 ? 19.675 1.242 2.147 1.00 84.88 165 GLY A CA 1
ATOM 1314 C C . GLY A 1 165 ? 18.426 0.469 1.718 1.00 84.88 165 GLY A C 1
ATOM 1315 O O . GLY A 1 165 ? 18.539 -0.437 0.888 1.00 84.88 165 GLY A O 1
ATOM 1316 N N . ASN A 1 166 ? 17.237 0.848 2.201 1.00 89.69 166 ASN A N 1
ATOM 1317 C CA . ASN A 1 166 ? 15.988 0.239 1.756 1.00 89.69 166 ASN A CA 1
ATOM 1318 C C . ASN A 1 166 ? 15.720 0.550 0.281 1.00 89.69 166 ASN A C 1
ATOM 1320 O O . ASN A 1 166 ? 16.039 1.628 -0.230 1.00 89.69 166 ASN A O 1
ATOM 1324 N N . ASN A 1 167 ? 15.097 -0.396 -0.410 1.00 92.38 167 ASN A N 1
ATOM 1325 C CA . ASN A 1 167 ? 14.659 -0.218 -1.783 1.00 92.38 167 ASN A CA 1
ATOM 1326 C C . ASN A 1 167 ? 13.272 -0.827 -1.981 1.00 92.38 167 ASN A C 1
ATOM 1328 O O . ASN A 1 167 ? 12.924 -1.822 -1.354 1.00 92.38 167 ASN A O 1
ATOM 1332 N N . LEU A 1 168 ? 12.488 -0.197 -2.847 1.00 94.44 168 LEU A N 1
ATOM 1333 C CA . LEU A 1 168 ? 11.158 -0.636 -3.238 1.00 94.44 168 LEU A CA 1
ATOM 1334 C C . LEU A 1 168 ? 11.058 -0.603 -4.758 1.00 94.44 168 LEU A C 1
ATOM 1336 O O . LEU A 1 168 ? 11.655 0.246 -5.423 1.00 94.44 168 LEU A O 1
ATOM 1340 N N . LYS A 1 169 ? 10.284 -1.529 -5.310 1.00 95.00 169 LYS A N 1
ATOM 1341 C CA . LYS A 1 169 ? 9.959 -1.578 -6.732 1.00 95.00 169 LYS A CA 1
ATOM 1342 C C . LYS A 1 169 ? 8.498 -1.204 -6.905 1.00 95.00 169 LYS A C 1
ATOM 1344 O O . LYS A 1 169 ? 7.654 -1.708 -6.170 1.00 95.00 169 LYS A O 1
ATOM 1349 N N . PHE A 1 170 ? 8.205 -0.390 -7.909 1.00 95.44 170 PHE A N 1
ATOM 1350 C CA . PHE A 1 170 ? 6.830 -0.095 -8.291 1.00 95.44 170 PHE A CA 1
ATOM 1351 C C . PHE A 1 170 ? 6.652 -0.121 -9.804 1.00 95.44 170 PHE A C 1
ATOM 1353 O O . PHE A 1 170 ? 7.609 0.042 -10.571 1.00 95.44 170 PHE A O 1
ATOM 1360 N N . ILE A 1 171 ? 5.416 -0.368 -10.220 1.00 95.25 171 ILE A N 1
ATOM 1361 C CA . ILE A 1 171 ? 4.980 -0.343 -11.613 1.00 95.25 171 ILE A CA 1
ATOM 1362 C C . ILE A 1 171 ? 4.159 0.930 -11.809 1.00 95.25 171 ILE A C 1
ATOM 1364 O O . ILE A 1 171 ? 3.289 1.222 -10.998 1.00 95.25 171 ILE A O 1
ATOM 1368 N N . LYS A 1 172 ? 4.455 1.694 -12.859 1.00 94.88 172 LYS A N 1
ATOM 1369 C CA . LYS A 1 172 ? 3.697 2.860 -13.313 1.00 94.88 172 LYS A CA 1
ATOM 1370 C C . LYS A 1 172 ? 2.852 2.458 -14.523 1.00 94.88 172 LYS A C 1
ATOM 1372 O O . LYS A 1 172 ? 3.412 2.021 -15.531 1.00 94.88 172 LYS A O 1
ATOM 1377 N N . GLU A 1 173 ? 1.540 2.641 -14.422 1.00 91.00 173 GLU A N 1
ATOM 1378 C CA . GLU A 1 173 ? 0.534 2.379 -15.467 1.00 91.00 173 GLU A CA 1
ATOM 1379 C C . GLU A 1 173 ? -0.181 3.645 -15.941 1.00 91.00 173 GLU A C 1
ATOM 1381 O O . GLU A 1 173 ? -0.249 4.632 -15.166 1.00 91.00 173 GLU A O 1
#